Protein AF-A0A7Y2F2D2-F1 (afdb_monomer)

Foldseek 3Di:
DVVVVVVCVVVVVLVVVVDDPCCVVVVVVCCVVQPCVCVVVVVVCCVVVVVVSVCQVVVCVVPVDHVLVVLVVVHPVSNVVVVVVCVVVVVVVVVVVVVVVVVVVCVVVVVPD

Sequence (113 aa):
MLKSIKKLGPGFVFAGAAIGVSHLVQSTRAGADFGFGLIWALLLINLVKYPFFEYGPRYAAATGESLLHGYKKLGKGVLIAYFILTFATMFTIQTAVTIVTAGIAASLFGTGS

Mean predicted aligned error: 6.85 Å

Secondary structure (DSSP, 8-state):
-HHHHHTTHHHHHHHHHH--HHHHHHHHHHHHHHTTTTHHHHHHHHHHHHHHHHHHHHHHHHHSS-HHHHHHHH-HHHHHHHHHHHHHHHHHHHHHHHHHHHHHHHHHHS---

pLDDT: mean 87.72, std 8.06, range [46.56, 96.81]

Radius of gyration: 18.89 Å; Cα contacts (8 Å, |Δi|>4): 21; chains: 1; bounding box: 41×32×56 Å

Solvent-accessible surface area (backbone atoms only — not comparable to full-atom values): 6514 Å² total; per-residue (Å²): 116,72,74,63,60,64,65,45,52,68,54,52,54,49,49,60,74,71,61,52,70,67,57,57,56,50,50,54,47,47,38,71,77,46,51,74,75,52,54,66,56,54,54,52,49,49,65,64,46,48,58,57,64,50,49,52,60,48,46,31,70,73,68,76,41,55,69,67,57,52,34,47,73,79,28,68,66,54,41,50,51,49,50,53,52,52,60,61,49,46,57,58,53,52,50,55,51,50,53,53,52,50,54,51,48,27,69,74,70,66,76,64,127

Structure (mmCIF, N/CA/C/O backbone):
data_AF-A0A7Y2F2D2-F1
#
_entry.id   AF-A0A7Y2F2D2-F1
#
loop_
_atom_site.group_PDB
_atom_site.id
_atom_site.type_symbol
_atom_site.label_atom_id
_atom_site.label_alt_id
_atom_site.label_comp_id
_atom_site.label_asym_id
_atom_site.label_entity_id
_atom_site.label_seq_id
_atom_site.pdbx_PDB_ins_code
_atom_site.Cartn_x
_atom_site.Cartn_y
_atom_site.Cartn_z
_atom_site.occupancy
_atom_site.B_iso_or_equiv
_atom_site.auth_seq_id
_atom_site.auth_comp_id
_atom_site.auth_asym_id
_atom_site.auth_atom_id
_atom_site.pdbx_PDB_model_num
ATOM 1 N N . MET A 1 1 ? 14.630 -9.964 27.178 1.00 56.44 1 MET A N 1
ATOM 2 C CA . MET A 1 1 ? 14.949 -10.198 25.749 1.00 56.44 1 MET A CA 1
ATOM 3 C C . MET A 1 1 ? 13.872 -11.004 25.005 1.00 56.44 1 MET A C 1
ATOM 5 O O . MET A 1 1 ? 13.317 -10.474 24.052 1.00 56.44 1 MET A O 1
ATOM 9 N N . LEU A 1 2 ? 13.475 -12.209 25.454 1.00 67.06 2 LEU A N 1
ATOM 10 C CA . LEU A 1 2 ? 12.488 -13.048 24.733 1.00 67.06 2 LEU A CA 1
ATOM 11 C C . LEU A 1 2 ? 11.082 -12.429 24.550 1.00 67.06 2 LEU A C 1
ATOM 13 O O . LEU A 1 2 ? 10.422 -12.699 23.550 1.00 67.06 2 LEU A O 1
ATOM 17 N N . LYS A 1 3 ? 10.611 -11.578 25.477 1.00 68.19 3 LYS A N 1
ATOM 18 C CA . LYS A 1 3 ? 9.294 -10.913 25.360 1.00 68.19 3 LYS A CA 1
ATOM 19 C C . LYS A 1 3 ? 9.205 -9.930 24.183 1.00 68.19 3 LYS A C 1
ATOM 21 O O . LYS A 1 3 ? 8.122 -9.796 23.625 1.00 68.19 3 LYS A O 1
ATOM 26 N N . SER A 1 4 ? 10.298 -9.261 23.798 1.00 71.69 4 SER A N 1
ATOM 27 C CA . SER A 1 4 ? 10.280 -8.312 22.669 1.00 71.69 4 SER A CA 1
ATOM 28 C C . SER A 1 4 ? 10.226 -9.025 21.323 1.00 71.69 4 SER A C 1
ATOM 30 O O . SER A 1 4 ? 9.484 -8.601 20.448 1.00 71.69 4 SER A O 1
ATOM 32 N N . ILE A 1 5 ? 10.925 -10.155 21.181 1.00 78.62 5 ILE A N 1
ATOM 33 C CA . ILE A 1 5 ? 10.931 -10.945 19.939 1.00 78.62 5 ILE A CA 1
ATOM 34 C C . ILE A 1 5 ? 9.539 -11.527 19.654 1.00 78.62 5 ILE A C 1
ATOM 36 O O . ILE A 1 5 ? 9.080 -11.503 18.517 1.00 78.62 5 ILE A O 1
ATOM 40 N N . LYS A 1 6 ? 8.802 -11.954 20.691 1.00 75.31 6 LYS A N 1
ATOM 41 C CA . LYS A 1 6 ? 7.416 -12.437 20.537 1.00 75.31 6 LYS A CA 1
ATOM 42 C C . LYS A 1 6 ? 6.449 -11.379 19.986 1.00 75.31 6 LYS A C 1
ATOM 44 O O . LYS A 1 6 ? 5.460 -11.745 19.363 1.00 75.31 6 LYS A O 1
ATOM 49 N N . LYS A 1 7 ? 6.731 -10.083 20.173 1.00 75.94 7 LYS A N 1
ATOM 50 C CA . LYS A 1 7 ? 5.908 -8.992 19.620 1.00 75.94 7 LYS A CA 1
ATOM 51 C C . LYS A 1 7 ? 6.144 -8.760 18.124 1.00 75.94 7 LYS A C 1
ATOM 53 O O . LYS A 1 7 ? 5.312 -8.127 17.487 1.00 75.94 7 LYS A O 1
ATOM 58 N N . LEU A 1 8 ? 7.236 -9.284 17.562 1.00 81.81 8 LEU A N 1
ATOM 59 C CA . LEU A 1 8 ? 7.551 -9.149 16.136 1.00 81.81 8 LEU A CA 1
ATOM 60 C C . LEU A 1 8 ? 6.746 -10.117 15.257 1.00 81.81 8 LEU A C 1
ATOM 62 O O . LEU A 1 8 ? 6.544 -9.833 14.082 1.00 81.81 8 LEU A O 1
ATOM 66 N N . GLY A 1 9 ? 6.260 -11.233 15.816 1.00 84.50 9 GLY A N 1
ATOM 67 C CA . GLY A 1 9 ? 5.539 -12.277 15.074 1.00 84.50 9 GLY A CA 1
ATOM 68 C C . GLY A 1 9 ? 4.367 -11.747 14.234 1.00 84.50 9 GLY A C 1
ATOM 69 O O . GLY A 1 9 ? 4.383 -11.928 13.018 1.00 84.50 9 GLY A O 1
ATOM 70 N N . PRO A 1 10 ? 3.395 -11.028 14.828 1.00 84.88 10 PRO A N 1
ATOM 71 C CA . PRO A 1 10 ? 2.291 -10.430 14.075 1.00 84.88 10 PRO A CA 1
ATOM 72 C C . PRO A 1 10 ? 2.754 -9.445 12.992 1.00 84.88 10 PRO A C 1
ATOM 74 O O . PRO A 1 10 ? 2.165 -9.395 11.916 1.00 84.88 10 PRO A O 1
ATOM 77 N N . GLY A 1 11 ? 3.834 -8.698 13.249 1.00 85.56 11 GLY A N 1
ATOM 78 C CA . GLY A 1 11 ? 4.414 -7.758 12.289 1.00 85.56 11 GLY A CA 1
ATOM 79 C C . GLY A 1 11 ? 5.023 -8.451 11.068 1.00 85.56 11 GLY A C 1
ATOM 80 O O . GLY A 1 11 ? 4.792 -8.014 9.944 1.00 85.56 11 GLY A O 1
ATOM 81 N N . PHE A 1 12 ? 5.738 -9.563 11.261 1.00 87.31 12 PHE A N 1
ATOM 82 C CA . PHE A 1 12 ? 6.279 -10.353 10.149 1.00 87.31 12 PHE A CA 1
ATOM 83 C C . PHE A 1 12 ? 5.180 -11.009 9.310 1.00 87.31 12 PHE A C 1
ATOM 85 O O . PHE A 1 12 ? 5.262 -10.983 8.084 1.00 87.31 12 PHE A O 1
ATOM 92 N N . VAL A 1 13 ? 4.133 -11.544 9.948 1.00 88.44 13 VAL A N 1
ATOM 93 C CA . VAL A 1 13 ? 2.973 -12.102 9.230 1.00 88.44 13 VAL A CA 1
ATOM 94 C C . VAL A 1 13 ? 2.275 -11.013 8.413 1.00 88.44 13 VAL A C 1
ATOM 96 O O . VAL A 1 13 ? 1.963 -11.225 7.243 1.00 88.44 1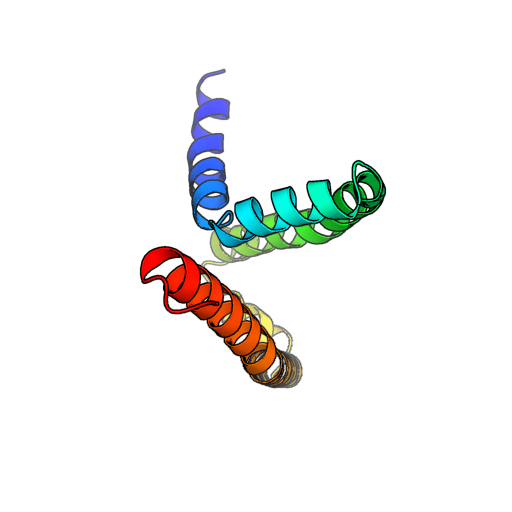3 VAL A O 1
ATOM 99 N N . PHE A 1 14 ? 2.094 -9.824 8.994 1.00 87.19 14 PHE A N 1
ATOM 100 C CA . PHE A 1 14 ? 1.530 -8.674 8.291 1.00 87.19 14 PHE A CA 1
ATOM 101 C C . PHE A 1 14 ? 2.391 -8.239 7.097 1.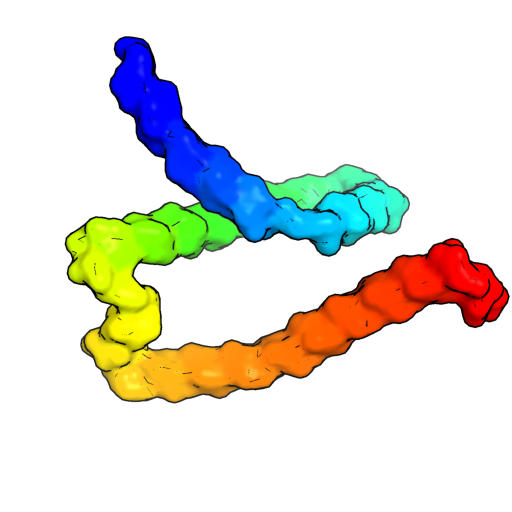00 87.19 14 PHE A C 1
ATOM 103 O O . PHE A 1 14 ? 1.863 -8.035 6.006 1.00 87.19 14 PHE A O 1
ATOM 110 N N . ALA A 1 15 ? 3.713 -8.152 7.269 1.00 87.44 15 ALA A N 1
ATOM 111 C CA . ALA A 1 15 ? 4.633 -7.809 6.187 1.00 87.44 15 ALA A CA 1
ATOM 112 C C . ALA A 1 15 ? 4.597 -8.844 5.050 1.00 87.44 15 ALA A C 1
ATOM 114 O O . ALA A 1 15 ? 4.532 -8.461 3.883 1.00 87.44 15 ALA A O 1
ATOM 115 N N . GLY A 1 16 ? 4.573 -10.139 5.382 1.00 86.88 16 GLY A N 1
ATOM 116 C CA . GLY A 1 16 ? 4.452 -11.217 4.398 1.00 86.88 16 GLY A CA 1
ATOM 117 C C . GLY A 1 16 ? 3.135 -11.168 3.620 1.00 86.88 16 GLY A C 1
ATOM 118 O O . GLY A 1 16 ? 3.134 -11.370 2.412 1.00 86.88 16 GLY A O 1
ATOM 119 N N . ALA A 1 17 ? 2.026 -10.827 4.282 1.00 87.44 17 ALA A N 1
ATOM 120 C CA . ALA A 1 17 ? 0.736 -10.642 3.616 1.00 87.44 17 ALA A CA 1
ATOM 121 C C . ALA A 1 17 ? 0.682 -9.366 2.752 1.00 87.44 17 ALA A C 1
ATOM 123 O O . ALA A 1 17 ? -0.045 -9.318 1.763 1.00 87.44 17 ALA A O 1
ATOM 124 N N . ALA A 1 18 ? 1.436 -8.327 3.122 1.00 85.62 18 ALA A N 1
ATOM 125 C CA . ALA A 1 18 ? 1.420 -7.032 2.445 1.00 85.62 18 ALA A CA 1
ATOM 126 C C . ALA A 1 18 ? 2.362 -6.943 1.228 1.00 85.62 18 ALA A C 1
ATOM 128 O O . ALA A 1 18 ? 2.192 -6.043 0.404 1.00 85.62 18 ALA A O 1
ATOM 129 N N . ILE A 1 19 ? 3.364 -7.823 1.111 1.00 86.81 19 ILE A N 1
ATOM 130 C CA . ILE A 1 19 ? 4.353 -7.809 0.020 1.00 86.81 19 ILE A CA 1
ATOM 131 C C . ILE A 1 19 ? 4.033 -8.931 -0.975 1.00 86.81 19 ILE A C 1
ATOM 133 O O . ILE A 1 19 ? 4.375 -10.090 -0.764 1.00 86.81 19 ILE A O 1
ATOM 137 N N . GLY A 1 20 ? 3.381 -8.574 -2.084 1.00 82.88 20 GLY A N 1
ATOM 138 C CA . GLY A 1 20 ? 3.059 -9.501 -3.175 1.00 82.88 20 GLY A CA 1
ATOM 139 C C . GLY A 1 20 ? 4.105 -9.548 -4.297 1.00 82.88 20 GLY A C 1
ATOM 140 O O . GLY A 1 20 ? 4.986 -8.692 -4.392 1.00 82.88 20 GLY A O 1
ATOM 141 N N . VAL A 1 21 ? 3.953 -10.513 -5.213 1.00 79.75 21 VAL A N 1
ATOM 142 C CA . VAL A 1 21 ? 4.831 -10.713 -6.390 1.00 79.75 21 VAL A CA 1
ATOM 143 C C . VAL A 1 21 ? 4.924 -9.462 -7.272 1.00 79.75 21 VAL A C 1
ATOM 145 O O . VAL A 1 21 ? 5.980 -9.172 -7.827 1.00 79.75 21 VAL A O 1
ATOM 148 N N . SER A 1 22 ? 3.850 -8.673 -7.353 1.00 80.12 22 SER A N 1
ATOM 149 C CA . SER A 1 22 ? 3.831 -7.409 -8.096 1.00 80.12 22 SER A CA 1
ATOM 150 C C . SER A 1 22 ? 4.894 -6.422 -7.613 1.00 80.12 22 SER A C 1
ATOM 152 O O . SER A 1 22 ? 5.511 -5.762 -8.442 1.00 80.12 22 SER A O 1
ATOM 154 N N . HIS A 1 23 ? 5.163 -6.351 -6.305 1.00 83.25 23 HIS A N 1
ATOM 155 C CA . HIS A 1 23 ? 6.216 -5.493 -5.762 1.00 83.25 23 HIS A CA 1
ATOM 156 C C . HIS A 1 23 ? 7.594 -5.965 -6.213 1.00 83.25 23 HIS A C 1
ATOM 158 O O . HIS A 1 23 ? 8.416 -5.143 -6.591 1.00 83.25 23 HIS A O 1
ATOM 164 N N . LEU A 1 24 ? 7.828 -7.277 -6.237 1.00 84.44 24 LEU A N 1
ATOM 165 C CA . LEU A 1 24 ? 9.105 -7.837 -6.672 1.00 84.44 24 LEU A CA 1
ATOM 166 C C . LEU A 1 24 ? 9.352 -7.558 -8.159 1.00 84.4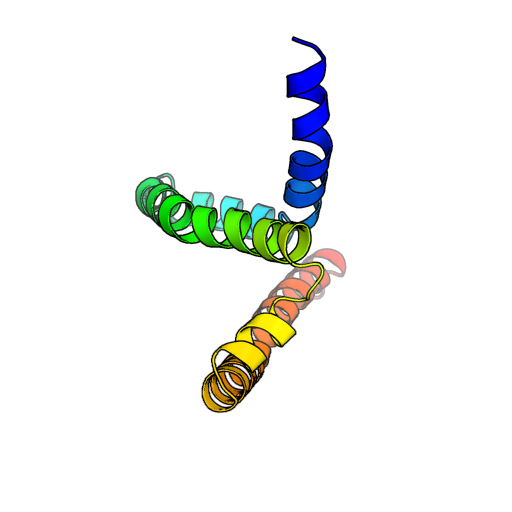4 24 LEU A C 1
ATOM 168 O O . LEU A 1 24 ? 10.403 -7.031 -8.506 1.00 84.44 24 LEU A O 1
ATOM 172 N N . VAL A 1 25 ? 8.364 -7.836 -9.016 1.00 85.31 25 VAL A N 1
ATOM 173 C CA . VAL A 1 25 ? 8.475 -7.629 -10.472 1.00 85.31 25 VAL A CA 1
ATOM 174 C C . VAL A 1 25 ? 8.583 -6.144 -10.828 1.00 85.31 25 VAL A C 1
ATOM 176 O O . VAL A 1 25 ? 9.398 -5.763 -11.663 1.00 85.31 25 VAL A O 1
ATOM 179 N N . GLN A 1 26 ? 7.782 -5.282 -10.198 1.00 84.25 26 GLN A N 1
ATOM 180 C CA . GLN A 1 26 ? 7.831 -3.845 -10.478 1.00 84.25 26 GLN A CA 1
ATOM 181 C C . GLN A 1 26 ? 9.095 -3.196 -9.909 1.00 84.25 26 GLN A C 1
ATOM 183 O O . GLN A 1 26 ? 9.640 -2.302 -10.545 1.00 84.25 26 GLN A O 1
ATOM 188 N N . SER A 1 27 ? 9.603 -3.641 -8.754 1.00 87.69 27 SER A N 1
ATOM 189 C CA . SER A 1 27 ? 10.861 -3.118 -8.209 1.00 87.69 27 SER A CA 1
ATOM 190 C C . SER A 1 27 ? 12.072 -3.516 -9.049 1.00 87.69 27 SER A C 1
ATOM 192 O O . SER A 1 27 ? 12.944 -2.674 -9.255 1.00 87.69 27 SER A O 1
ATOM 194 N N . THR A 1 28 ? 12.134 -4.746 -9.573 1.00 89.62 28 THR A N 1
ATOM 195 C CA . THR A 1 28 ? 13.226 -5.143 -10.479 1.00 89.62 28 THR A CA 1
ATOM 196 C C . THR A 1 28 ? 13.138 -4.413 -11.810 1.00 89.62 28 THR A C 1
ATOM 198 O O . THR A 1 28 ? 14.154 -3.907 -12.280 1.00 89.62 28 THR A O 1
ATOM 201 N N . ARG A 1 29 ? 11.933 -4.276 -12.379 1.00 87.62 29 ARG A N 1
ATOM 202 C CA . ARG A 1 29 ? 11.710 -3.475 -13.589 1.00 87.62 29 ARG A CA 1
ATOM 203 C C . ARG A 1 29 ? 12.104 -2.015 -13.382 1.00 87.62 29 ARG A C 1
ATOM 205 O O . ARG A 1 29 ? 12.870 -1.481 -14.169 1.00 87.62 29 ARG A O 1
ATOM 212 N N . ALA A 1 30 ? 11.651 -1.386 -12.301 1.00 89.50 30 ALA A N 1
ATOM 213 C CA . ALA A 1 30 ? 12.016 -0.010 -11.982 1.00 89.50 30 ALA A CA 1
ATOM 214 C C . ALA A 1 30 ? 13.532 0.150 -11.766 1.00 89.50 30 ALA A C 1
ATOM 216 O O . ALA A 1 30 ? 14.100 1.162 -12.162 1.00 89.50 30 ALA A O 1
ATOM 217 N N . GLY A 1 31 ? 14.196 -0.853 -11.184 1.00 91.94 31 GLY A N 1
ATOM 218 C CA . GLY A 1 31 ? 15.654 -0.889 -11.074 1.00 91.94 31 GLY A CA 1
ATOM 219 C C . GLY A 1 31 ? 16.361 -1.038 -12.425 1.00 91.94 31 GLY A C 1
ATOM 220 O O . GLY A 1 31 ? 17.402 -0.423 -12.627 1.00 91.94 31 GLY A O 1
ATOM 221 N N . ALA A 1 32 ? 15.798 -1.802 -13.364 1.00 93.19 32 ALA A N 1
ATOM 222 C CA . ALA A 1 32 ? 16.325 -1.920 -14.723 1.00 93.19 32 ALA A CA 1
ATOM 223 C C . ALA A 1 32 ? 16.124 -0.627 -15.536 1.00 93.19 32 ALA A C 1
ATOM 225 O O . ALA A 1 32 ? 17.049 -0.183 -16.210 1.00 93.19 32 ALA A O 1
ATOM 226 N N . ASP A 1 33 ? 14.948 -0.004 -15.422 1.00 93.69 33 ASP A N 1
ATOM 227 C CA . ASP A 1 33 ? 14.569 1.183 -16.196 1.00 93.69 33 ASP A CA 1
ATOM 228 C C . ASP A 1 33 ? 15.225 2.472 -15.654 1.00 93.69 33 ASP A C 1
ATOM 230 O O . ASP A 1 33 ? 15.592 3.356 -16.426 1.00 93.69 33 ASP A O 1
ATOM 234 N N . PHE A 1 34 ? 15.392 2.595 -14.328 1.00 93.00 34 PHE A N 1
ATOM 235 C CA . PHE A 1 34 ? 15.839 3.836 -13.669 1.00 93.00 34 PHE A CA 1
ATOM 236 C C . PHE A 1 34 ? 17.110 3.685 -12.817 1.00 93.00 34 PHE A C 1
ATOM 238 O O . PHE A 1 34 ? 17.557 4.661 -12.202 1.00 93.00 34 PHE A O 1
ATOM 245 N N . GLY A 1 35 ? 17.697 2.488 -12.731 1.00 92.06 35 GLY A N 1
ATOM 246 C CA . GLY A 1 35 ? 18.838 2.222 -11.855 1.00 92.06 35 GLY A CA 1
ATOM 247 C C . GLY A 1 35 ? 18.533 2.595 -10.401 1.00 92.06 35 GLY A C 1
ATOM 248 O O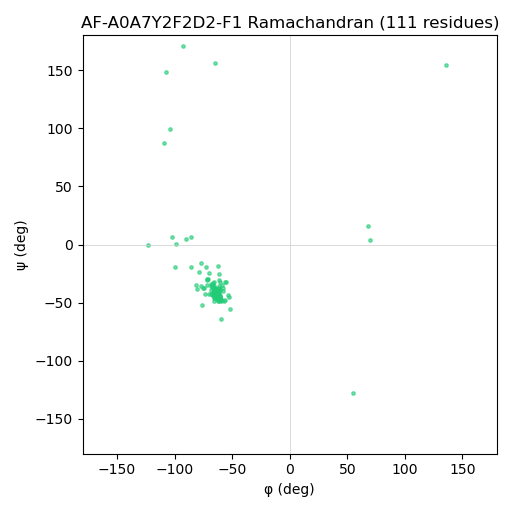 . GLY A 1 35 ? 17.509 2.222 -9.830 1.00 92.06 35 GLY A O 1
ATOM 249 N N . PHE A 1 36 ? 19.410 3.401 -9.805 1.00 93.25 36 PHE A N 1
ATOM 250 C CA . PHE A 1 36 ? 19.233 3.941 -8.453 1.00 93.25 36 PHE A CA 1
ATOM 251 C C . PHE A 1 36 ? 18.487 5.288 -8.407 1.00 93.25 36 PHE A C 1
ATOM 253 O O . PHE A 1 36 ? 18.318 5.865 -7.330 1.00 93.25 36 PHE A O 1
ATOM 260 N N . GLY A 1 37 ? 17.999 5.790 -9.546 1.00 93.62 37 GLY A N 1
ATOM 261 C CA . GLY A 1 37 ? 17.350 7.102 -9.651 1.00 93.62 37 GLY A CA 1
ATOM 262 C C . GLY A 1 37 ? 16.067 7.251 -8.825 1.00 93.62 37 GLY A C 1
ATOM 263 O O . GLY A 1 37 ? 15.662 8.371 -8.529 1.00 93.62 37 GLY A O 1
ATOM 264 N N . LEU A 1 38 ? 15.447 6.142 -8.403 1.00 93.25 38 LEU A N 1
ATOM 265 C CA . LEU A 1 38 ? 14.208 6.126 -7.615 1.00 93.25 38 LEU A CA 1
ATOM 266 C C . LEU A 1 38 ? 14.412 5.849 -6.114 1.00 93.25 38 LEU A C 1
ATOM 268 O O . LEU A 1 38 ? 13.428 5.738 -5.381 1.00 93.25 38 LEU A O 1
ATOM 272 N N . ILE A 1 39 ? 15.654 5.776 -5.611 1.00 92.94 39 ILE A N 1
ATOM 273 C CA . ILE A 1 39 ? 15.905 5.564 -4.168 1.00 92.94 39 ILE A CA 1
ATOM 274 C C . ILE A 1 39 ? 15.245 6.659 -3.316 1.00 92.94 39 ILE A C 1
ATOM 276 O O . ILE A 1 39 ? 14.673 6.372 -2.265 1.00 92.94 39 ILE A O 1
ATOM 280 N N . TRP A 1 40 ? 15.278 7.917 -3.760 1.00 93.00 40 TRP A N 1
ATOM 281 C CA . TRP A 1 40 ? 14.648 9.015 -3.020 1.00 93.00 40 TRP A CA 1
ATOM 282 C C . TRP A 1 40 ? 13.126 8.824 -2.904 1.00 93.00 40 TRP A C 1
ATOM 284 O O . TRP A 1 40 ? 12.547 9.064 -1.844 1.00 93.00 40 TRP A O 1
ATOM 294 N N . ALA A 1 41 ? 12.483 8.316 -3.962 1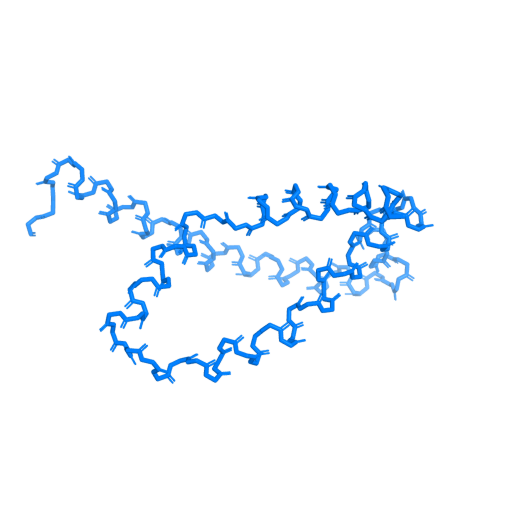.00 92.44 41 ALA A N 1
ATOM 295 C CA . ALA A 1 41 ? 11.057 8.016 -3.968 1.00 92.44 41 ALA A CA 1
ATOM 296 C C . ALA A 1 41 ? 10.735 6.850 -3.020 1.00 92.44 41 ALA A C 1
ATOM 298 O O . ALA A 1 41 ? 9.709 6.883 -2.340 1.00 92.44 41 ALA A O 1
ATOM 299 N N . LEU A 1 42 ? 11.637 5.864 -2.905 1.00 90.25 42 LEU A N 1
ATOM 300 C CA . LEU A 1 42 ? 11.532 4.777 -1.928 1.00 90.25 42 LEU A CA 1
ATOM 301 C C . LEU A 1 42 ? 11.547 5.304 -0.483 1.00 90.25 42 LEU A C 1
ATOM 303 O O . LEU A 1 42 ? 10.752 4.851 0.342 1.00 90.25 42 LEU A O 1
ATOM 307 N N . LEU A 1 43 ? 12.415 6.264 -0.161 1.00 92.56 43 LEU A N 1
ATOM 308 C CA . LEU A 1 43 ? 12.443 6.871 1.175 1.00 92.56 43 LEU A CA 1
ATOM 309 C C . LEU A 1 43 ? 11.151 7.646 1.460 1.00 92.56 43 LEU A C 1
ATOM 311 O O . LEU A 1 43 ? 10.532 7.455 2.509 1.00 92.56 43 LEU A O 1
ATOM 315 N N . LEU A 1 44 ? 10.706 8.459 0.500 1.00 94.56 44 LEU A N 1
ATOM 316 C CA . LEU A 1 44 ? 9.491 9.263 0.629 1.00 94.56 44 LEU A CA 1
ATOM 317 C C . LEU A 1 44 ? 8.249 8.383 0.811 1.00 94.56 44 LEU A C 1
ATOM 319 O O . LEU A 1 44 ? 7.457 8.616 1.725 1.00 94.56 44 LEU A O 1
ATOM 323 N N . ILE A 1 45 ? 8.086 7.340 -0.008 1.00 91.75 45 ILE A N 1
ATOM 324 C CA . ILE A 1 45 ? 6.911 6.471 0.098 1.00 91.75 45 ILE A CA 1
ATOM 325 C C . ILE A 1 45 ? 6.896 5.704 1.418 1.00 91.75 45 ILE A C 1
ATOM 327 O O . ILE A 1 45 ? 5.824 5.530 1.986 1.00 91.75 45 ILE A O 1
ATOM 331 N N . ASN A 1 46 ? 8.048 5.284 1.954 1.00 90.81 46 ASN A N 1
ATOM 332 C CA . ASN A 1 46 ? 8.093 4.627 3.263 1.00 90.81 46 ASN A CA 1
ATOM 333 C C . ASN A 1 46 ? 7.685 5.580 4.392 1.00 90.81 46 ASN A C 1
ATOM 335 O O . ASN A 1 46 ? 6.937 5.165 5.277 1.00 90.81 46 ASN A O 1
ATOM 339 N N . LEU A 1 47 ? 8.092 6.853 4.322 1.00 92.81 47 LEU A N 1
ATOM 340 C CA . LEU A 1 47 ? 7.685 7.874 5.289 1.00 92.81 47 LEU A CA 1
ATOM 341 C C . LEU A 1 47 ? 6.164 8.079 5.295 1.00 92.81 47 LEU A C 1
ATOM 343 O O . LEU A 1 47 ? 5.554 8.151 6.358 1.00 92.81 47 LEU A O 1
ATOM 347 N N . VAL A 1 48 ? 5.547 8.131 4.112 1.00 92.62 48 VAL A N 1
ATOM 348 C CA . VAL A 1 48 ? 4.093 8.303 3.985 1.00 92.62 48 VAL A CA 1
ATOM 349 C C . VAL A 1 48 ? 3.347 7.025 4.360 1.00 92.62 48 VAL A C 1
ATOM 351 O O . VAL A 1 48 ? 2.334 7.093 5.044 1.00 92.62 48 VAL A O 1
ATOM 354 N N . LYS A 1 49 ? 3.828 5.854 3.929 1.00 90.25 49 LYS A N 1
ATOM 355 C CA . LYS A 1 49 ? 3.124 4.567 4.051 1.00 90.25 49 LYS A CA 1
ATOM 356 C C . LYS A 1 49 ? 3.145 4.010 5.472 1.00 90.25 49 LYS A C 1
ATOM 358 O O . LYS A 1 49 ? 2.157 3.414 5.902 1.00 90.25 49 LYS A O 1
ATOM 363 N N . TYR A 1 50 ? 4.256 4.186 6.189 1.00 89.62 50 TYR A N 1
ATOM 364 C CA . TYR A 1 50 ? 4.456 3.595 7.511 1.00 89.62 50 TYR A CA 1
ATOM 365 C C . TYR A 1 50 ? 3.351 3.970 8.522 1.00 89.62 50 TYR A C 1
ATOM 367 O O . TYR A 1 50 ? 2.770 3.050 9.101 1.00 89.62 50 TYR A O 1
ATOM 375 N N . PRO A 1 51 ? 2.952 5.252 8.676 1.00 89.75 51 PRO A N 1
ATOM 376 C CA . PRO A 1 51 ? 1.839 5.635 9.543 1.00 89.75 51 PRO A CA 1
ATOM 377 C C . PRO A 1 51 ? 0.548 4.859 9.260 1.00 89.75 51 PRO A C 1
ATOM 379 O O . PRO A 1 51 ? -0.083 4.354 10.183 1.00 89.75 51 PRO A O 1
ATOM 382 N N . PHE A 1 52 ? 0.158 4.703 7.991 1.00 87.06 52 PHE A N 1
ATOM 383 C CA . PHE A 1 52 ? -1.079 3.994 7.642 1.00 87.06 52 PHE A CA 1
ATOM 384 C C . PHE A 1 52 ? -1.017 2.508 8.009 1.00 87.06 52 PHE A C 1
ATOM 386 O O . PHE A 1 52 ? -2.010 1.944 8.475 1.00 87.06 52 PHE A O 1
ATOM 393 N N . PHE A 1 53 ? 0.153 1.886 7.849 1.00 86.44 53 PHE A N 1
ATOM 394 C CA . PHE A 1 53 ? 0.369 0.501 8.255 1.00 86.44 53 PHE A CA 1
ATOM 395 C C . PHE A 1 53 ? 0.431 0.297 9.764 1.00 86.44 53 PHE A C 1
ATOM 397 O O . PHE A 1 53 ? 0.047 -0.772 10.229 1.00 86.44 53 PHE A O 1
ATOM 404 N N . GLU A 1 54 ? 0.880 1.288 10.529 1.00 88.38 54 GLU A N 1
ATOM 405 C CA . GLU A 1 54 ? 0.842 1.211 11.987 1.00 88.38 54 GLU A CA 1
ATOM 406 C C . GLU A 1 54 ? -0.583 1.450 12.505 1.00 88.38 54 GLU A C 1
ATOM 408 O O . GLU A 1 54 ? -1.122 0.641 13.266 1.00 88.38 54 GLU A O 1
ATOM 413 N N . TYR A 1 55 ? -1.217 2.548 12.085 1.00 88.12 55 TYR A N 1
ATOM 414 C CA . TYR A 1 55 ? -2.487 2.993 12.656 1.00 88.12 55 TYR A CA 1
ATOM 415 C C . TYR A 1 55 ? -3.672 2.114 12.266 1.00 88.12 55 TYR A C 1
ATOM 417 O O . TYR A 1 55 ? -4.585 1.973 13.075 1.00 88.12 55 TYR A O 1
ATOM 425 N N . GLY A 1 56 ? -3.667 1.487 11.086 1.00 87.44 56 GLY A N 1
ATOM 426 C CA . GLY A 1 56 ? -4.762 0.613 10.654 1.00 87.44 56 GLY A CA 1
ATOM 427 C C . GLY A 1 56 ? -4.987 -0.581 11.599 1.00 87.44 56 GLY A C 1
ATOM 428 O O . GLY A 1 56 ? -6.028 -0.661 12.259 1.00 87.44 56 GLY A O 1
ATOM 429 N N . PRO A 1 57 ? -4.005 -1.492 11.725 1.00 87.12 57 PRO A N 1
ATOM 430 C CA . PRO A 1 57 ? -4.064 -2.620 12.652 1.00 87.12 57 PRO A CA 1
ATOM 431 C C . PRO A 1 57 ? -4.159 -2.178 14.114 1.00 87.12 57 PRO A C 1
ATOM 433 O O . PRO A 1 57 ? -4.891 -2.790 14.889 1.00 87.12 57 PRO A O 1
ATOM 436 N N . ARG A 1 58 ? -3.466 -1.097 14.499 1.00 89.12 58 ARG A N 1
ATOM 437 C CA . ARG A 1 58 ? -3.514 -0.565 15.869 1.00 89.12 58 ARG A CA 1
ATOM 438 C C . ARG A 1 58 ? -4.908 -0.066 16.243 1.00 89.12 58 ARG A C 1
ATOM 440 O O . ARG A 1 58 ? -5.351 -0.328 17.357 1.00 89.12 58 ARG A O 1
ATOM 447 N N . TYR A 1 59 ? -5.606 0.609 15.331 1.00 91.00 59 TYR A N 1
ATOM 448 C CA . TYR A 1 59 ? -6.985 1.049 15.539 1.00 91.00 59 TYR A CA 1
ATOM 449 C C . TYR A 1 59 ? -7.922 -0.143 15.736 1.00 91.00 59 TYR A C 1
ATOM 451 O O . TYR A 1 59 ? -8.680 -0.173 16.707 1.00 91.00 59 TYR A O 1
ATOM 459 N N . ALA A 1 60 ? -7.831 -1.145 14.857 1.00 90.19 60 ALA A N 1
ATOM 460 C CA . ALA A 1 60 ? -8.663 -2.341 14.949 1.00 90.19 60 ALA A CA 1
ATOM 461 C C . ALA A 1 60 ? -8.390 -3.132 16.240 1.00 90.19 60 ALA A C 1
ATOM 463 O O . ALA A 1 60 ? -9.324 -3.557 16.914 1.00 90.19 60 ALA A O 1
ATOM 464 N N . ALA A 1 61 ? -7.120 -3.261 16.635 1.00 87.88 61 ALA A N 1
ATOM 465 C CA . ALA A 1 61 ? -6.728 -3.943 17.865 1.00 87.88 61 ALA A CA 1
ATOM 466 C C . ALA A 1 61 ? -7.156 -3.190 19.137 1.00 87.88 61 ALA A C 1
ATOM 468 O O . ALA A 1 61 ? -7.489 -3.825 20.133 1.00 87.88 61 ALA A O 1
ATOM 469 N N . ALA A 1 62 ? -7.138 -1.853 19.122 1.00 91.31 62 ALA A N 1
ATOM 470 C CA . ALA A 1 62 ? -7.484 -1.039 20.288 1.00 91.31 62 ALA A CA 1
ATOM 471 C C . ALA A 1 62 ? -8.997 -0.856 20.473 1.00 91.31 62 ALA A C 1
ATOM 473 O O . ALA A 1 62 ? -9.463 -0.770 21.605 1.00 91.31 62 ALA A O 1
ATOM 474 N N . THR A 1 63 ? -9.759 -0.766 19.380 1.00 91.38 63 THR A N 1
ATOM 475 C CA . THR A 1 63 ? -11.206 -0.490 19.429 1.00 91.38 63 THR A CA 1
ATOM 476 C C . THR A 1 63 ? -12.070 -1.739 19.286 1.00 91.38 63 THR A C 1
ATOM 478 O O . THR A 1 63 ? -13.245 -1.699 19.637 1.00 91.38 63 THR A O 1
ATOM 481 N N . GLY A 1 64 ? -11.519 -2.836 18.753 1.00 90.69 64 GLY A N 1
ATOM 482 C CA . GLY A 1 64 ? -12.294 -4.017 18.361 1.00 90.69 64 GLY A CA 1
ATOM 483 C C . GLY A 1 64 ? -13.182 -3.788 17.132 1.00 90.69 64 GLY A C 1
ATOM 484 O 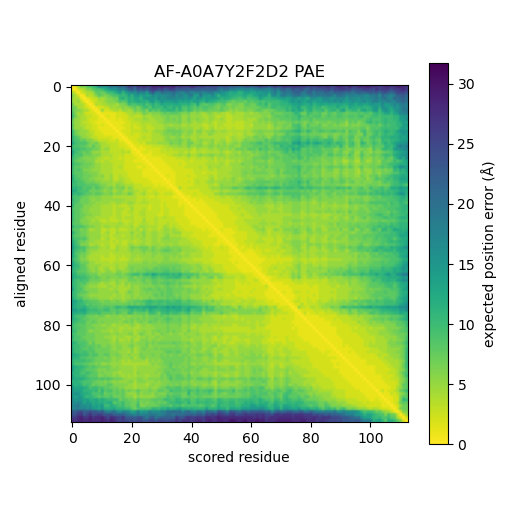O . GLY A 1 64 ? -13.931 -4.680 16.742 1.00 90.69 64 GLY A O 1
ATOM 485 N N . GLU A 1 65 ? -13.107 -2.613 16.505 1.00 91.62 65 GLU A N 1
ATOM 486 C CA . GLU A 1 65 ? -13.916 -2.238 15.353 1.00 91.62 65 GLU A CA 1
ATOM 487 C C . GLU A 1 65 ? -13.088 -2.205 14.065 1.00 91.62 65 GLU A C 1
ATOM 489 O O . GLU A 1 65 ? -11.908 -1.856 14.045 1.00 91.62 65 GLU A O 1
ATOM 494 N N . SER A 1 66 ? -13.726 -2.520 12.938 1.00 90.50 66 SER A N 1
ATOM 495 C CA . SER A 1 66 ? -13.109 -2.336 11.618 1.00 90.50 66 SER A CA 1
ATOM 496 C C . SER A 1 66 ? -12.864 -0.849 11.312 1.00 90.50 66 SER A C 1
ATOM 498 O O . SER A 1 66 ? -13.630 0.011 11.751 1.00 90.50 66 SER A O 1
ATOM 500 N N . LEU A 1 67 ? -11.914 -0.546 10.424 1.00 89.44 67 LEU A 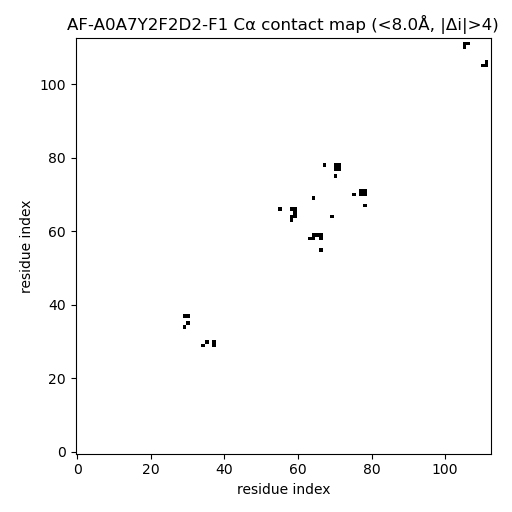N 1
ATOM 501 C CA . LEU A 1 67 ? -11.688 0.822 9.930 1.00 89.44 67 LEU A CA 1
ATOM 502 C C . LEU A 1 67 ? -12.942 1.461 9.312 1.00 89.44 67 LEU A C 1
ATOM 504 O O . LEU A 1 67 ? -13.162 2.658 9.469 1.00 89.44 67 LEU A O 1
ATOM 508 N N . LEU A 1 68 ? -13.810 0.663 8.681 1.00 91.44 68 LEU A N 1
ATOM 509 C CA . LEU A 1 68 ? -15.070 1.139 8.105 1.00 91.44 68 LEU A CA 1
ATOM 510 C C . LEU A 1 68 ? -16.041 1.666 9.176 1.00 91.44 68 LEU A C 1
ATOM 512 O O . LEU A 1 68 ? -16.707 2.682 8.978 1.00 91.44 68 LEU A O 1
ATOM 516 N N . HIS A 1 69 ? -16.085 1.001 10.334 1.00 91.38 69 HIS A N 1
ATOM 517 C CA . HIS A 1 69 ? -16.830 1.476 11.503 1.00 91.38 69 HIS A CA 1
ATOM 518 C C . HIS A 1 69 ? -16.225 2.780 12.042 1.00 91.38 69 HIS A C 1
ATOM 520 O O . HIS A 1 69 ? -16.970 3.712 12.350 1.00 91.38 69 HIS A O 1
ATOM 526 N N . GLY A 1 70 ? -14.894 2.898 12.043 1.00 90.31 70 GLY A N 1
ATOM 527 C CA . GLY A 1 70 ? -14.201 4.147 12.360 1.00 90.31 70 GLY A CA 1
ATOM 528 C C . GLY A 1 70 ? -14.569 5.299 11.422 1.00 90.31 70 GLY A C 1
ATOM 529 O O . GLY A 1 70 ? -14.939 6.375 11.889 1.00 90.31 70 GLY A O 1
ATOM 530 N N . TYR A 1 71 ? -14.580 5.070 10.106 1.00 91.56 71 TYR A N 1
ATOM 531 C CA . TYR A 1 71 ? -15.033 6.077 9.139 1.00 91.56 71 TYR A CA 1
ATOM 532 C C . TYR A 1 71 ? -16.497 6.461 9.339 1.00 91.56 71 TYR A C 1
ATOM 534 O O . TYR A 1 71 ? -16.838 7.641 9.274 1.00 91.56 71 TYR A O 1
ATOM 542 N N . LYS A 1 72 ? -17.362 5.494 9.662 1.00 91.06 72 LYS A N 1
ATOM 543 C CA . LYS A 1 72 ? -18.765 5.768 9.988 1.00 91.06 72 LYS A CA 1
ATOM 544 C C . LYS A 1 72 ? -18.906 6.675 11.218 1.00 91.06 72 LYS A C 1
ATOM 546 O O . LYS A 1 72 ? -19.774 7.546 11.205 1.00 91.06 72 LYS A O 1
ATOM 551 N N . LYS A 1 73 ? -18.060 6.508 12.245 1.00 91.50 73 LYS A N 1
ATOM 552 C CA . LYS A 1 73 ? -18.031 7.371 13.445 1.00 91.50 73 LYS A CA 1
ATOM 553 C C . LYS A 1 73 ? -17.574 8.801 13.146 1.00 91.50 73 LYS A C 1
ATOM 555 O O . LYS A 1 73 ? -18.076 9.725 13.772 1.00 91.50 73 LYS A O 1
ATOM 560 N N . LEU A 1 74 ? -16.673 8.985 12.179 1.00 89.88 74 LEU A N 1
ATOM 561 C CA . LEU A 1 74 ? -16.250 10.313 11.706 1.00 89.88 74 LEU A CA 1
ATOM 562 C C . LEU A 1 74 ? -17.331 11.022 10.872 1.00 89.88 74 LEU A C 1
ATOM 564 O O . LEU A 1 74 ? -17.300 12.241 10.727 1.00 89.88 74 LEU A O 1
ATOM 568 N N . GLY A 1 75 ? -18.299 10.270 10.345 1.00 92.12 75 GLY A N 1
ATOM 569 C CA . GLY A 1 75 ? -19.490 10.792 9.684 1.00 92.12 75 GLY A CA 1
ATOM 570 C C . GLY A 1 75 ? -19.824 10.053 8.391 1.00 92.12 75 GLY A C 1
ATOM 571 O O . GLY A 1 75 ? -18.962 9.504 7.705 1.00 92.12 75 GLY A O 1
ATOM 572 N N . LYS A 1 76 ? -21.105 10.080 8.003 1.00 91.31 76 LYS A N 1
ATOM 573 C CA . LYS A 1 76 ? -21.579 9.412 6.775 1.00 91.31 76 LYS A CA 1
ATOM 574 C C . LYS A 1 76 ? -20.903 9.952 5.506 1.00 91.31 76 LYS A C 1
ATOM 576 O O . LYS A 1 76 ? -20.676 9.183 4.580 1.00 91.31 76 LYS A O 1
ATOM 581 N N . GLY A 1 77 ? -20.540 11.238 5.481 1.00 92.50 77 GLY A N 1
ATOM 582 C CA . GLY A 1 77 ? -19.833 11.854 4.351 1.00 92.50 77 GLY A CA 1
ATOM 583 C C . GLY A 1 77 ? -18.449 11.248 4.097 1.00 92.50 77 GLY A C 1
ATOM 584 O O . GLY A 1 77 ? -18.102 10.991 2.949 1.00 92.50 77 GLY A O 1
ATOM 585 N N . VAL A 1 78 ? -17.697 10.925 5.157 1.00 93.88 78 VAL A N 1
ATOM 586 C CA . VAL A 1 78 ? -16.379 10.271 5.048 1.00 93.88 78 VAL A CA 1
ATOM 587 C C . VAL A 1 78 ? -16.522 8.867 4.465 1.00 93.88 78 VAL A C 1
ATOM 589 O O . VAL A 1 78 ? -15.739 8.467 3.609 1.00 93.88 78 VAL A O 1
ATOM 592 N N . LEU A 1 79 ? -17.559 8.137 4.879 1.00 93.00 79 LEU A N 1
ATOM 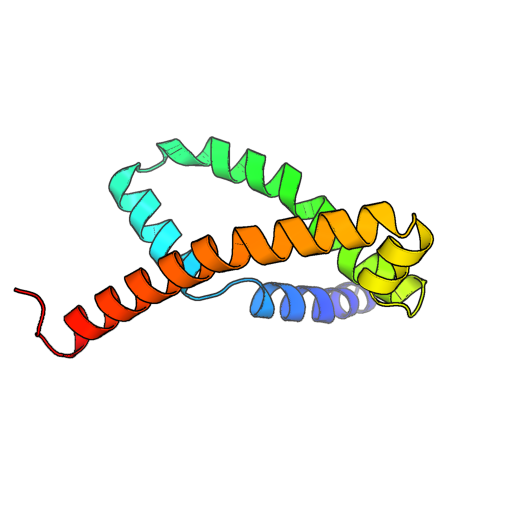593 C CA . LEU A 1 79 ? -17.839 6.797 4.369 1.00 93.00 79 LEU A CA 1
ATOM 594 C C . LEU A 1 79 ? -18.211 6.807 2.877 1.00 93.00 79 LEU A C 1
ATOM 596 O O . LEU A 1 79 ? -17.751 5.949 2.127 1.00 93.00 79 LEU A O 1
ATOM 600 N N . ILE A 1 80 ? -19.008 7.787 2.440 1.00 94.25 80 ILE A N 1
ATOM 601 C CA . ILE A 1 80 ? -19.363 7.966 1.024 1.00 94.25 80 ILE A CA 1
ATOM 602 C C . ILE A 1 80 ? -18.125 8.353 0.208 1.00 94.25 80 ILE A C 1
ATOM 604 O O . ILE A 1 80 ? -17.893 7.775 -0.850 1.00 94.25 80 ILE A O 1
ATOM 608 N N . ALA A 1 81 ? -17.300 9.279 0.707 1.00 95.50 81 ALA A N 1
ATOM 609 C CA . ALA A 1 81 ? -16.056 9.664 0.044 1.00 95.50 81 ALA A CA 1
ATOM 610 C C . ALA A 1 81 ? -15.094 8.472 -0.096 1.00 95.50 81 ALA A C 1
ATOM 612 O O . ALA A 1 81 ? -14.551 8.248 -1.176 1.00 95.50 81 ALA A O 1
ATOM 613 N N . TYR A 1 82 ? -14.943 7.671 0.965 1.00 93.69 82 TYR A N 1
ATOM 614 C CA . TYR A 1 82 ? -14.189 6.418 0.928 1.00 93.69 82 TYR A CA 1
ATOM 615 C C . TYR A 1 82 ? -14.739 5.472 -0.143 1.00 93.69 82 TYR A C 1
ATOM 617 O O . TYR A 1 82 ? -13.976 4.991 -0.973 1.00 93.69 82 TYR A O 1
ATOM 625 N N . PHE A 1 83 ? -16.058 5.262 -0.180 1.00 94.44 83 PHE A N 1
ATOM 626 C CA . PHE A 1 83 ? -16.688 4.395 -1.173 1.00 94.44 83 PHE A CA 1
ATOM 627 C C . PHE A 1 83 ? -16.427 4.865 -2.608 1.00 94.44 83 PHE A C 1
ATOM 629 O O . PHE A 1 83 ? -16.012 4.061 -3.438 1.00 94.44 83 PHE A O 1
ATOM 636 N N . ILE A 1 84 ? -16.614 6.156 -2.897 1.00 96.81 84 ILE A N 1
ATOM 637 C CA . ILE A 1 84 ? -16.364 6.723 -4.230 1.00 96.81 84 ILE A CA 1
ATOM 638 C C . ILE A 1 84 ? -14.892 6.551 -4.615 1.00 96.81 84 ILE A C 1
ATOM 640 O O . ILE A 1 84 ? -14.598 6.114 -5.727 1.00 96.81 84 ILE A O 1
ATOM 644 N N . LEU A 1 85 ? -13.965 6.844 -3.698 1.00 95.44 85 LEU A N 1
ATOM 645 C CA . LEU A 1 85 ? -12.533 6.696 -3.947 1.00 95.44 85 LEU A CA 1
ATOM 646 C C . LEU A 1 85 ? -12.152 5.231 -4.202 1.00 95.44 85 LEU A C 1
ATOM 648 O O . LEU A 1 85 ? -11.419 4.936 -5.146 1.00 95.44 85 LEU A O 1
ATOM 652 N N . THR A 1 86 ? -12.661 4.300 -3.395 1.00 94.31 86 THR A N 1
ATOM 653 C CA . THR A 1 86 ? -12.437 2.860 -3.583 1.00 94.31 86 THR A CA 1
ATOM 654 C C . THR A 1 86 ? -13.024 2.374 -4.905 1.00 94.31 86 THR A C 1
ATOM 656 O O . THR A 1 86 ? -12.348 1.670 -5.650 1.00 94.31 86 THR A O 1
ATOM 659 N N . PHE A 1 87 ? -14.243 2.788 -5.241 1.00 96.38 87 PHE A N 1
ATOM 660 C CA . PHE A 1 87 ? -14.890 2.417 -6.494 1.00 96.38 87 PHE A CA 1
ATOM 661 C C . PHE A 1 87 ? -14.122 2.948 -7.712 1.00 96.38 87 PHE A C 1
ATOM 663 O O . PHE A 1 87 ? -13.867 2.205 -8.655 1.00 96.38 87 PHE A O 1
ATOM 670 N N . ALA A 1 88 ? -13.679 4.207 -7.672 1.00 96.19 88 ALA A N 1
ATOM 671 C CA . ALA A 1 88 ? -12.889 4.801 -8.747 1.00 96.19 88 ALA A CA 1
ATOM 672 C C . ALA A 1 88 ? -11.523 4.110 -8.911 1.00 96.19 88 ALA A C 1
ATOM 674 O O . ALA A 1 88 ? -11.114 3.784 -10.024 1.00 96.19 88 ALA A O 1
ATOM 675 N N . THR A 1 89 ? -10.824 3.842 -7.804 1.00 95.25 89 THR A N 1
ATOM 676 C CA . THR A 1 89 ? -9.498 3.197 -7.834 1.00 95.25 89 THR A CA 1
ATOM 677 C C . THR A 1 89 ? -9.554 1.725 -8.244 1.00 95.25 89 THR A C 1
ATOM 679 O O . THR A 1 89 ? -8.575 1.221 -8.800 1.00 95.25 89 THR A O 1
ATOM 682 N N . MET A 1 90 ? -10.694 1.049 -8.054 1.00 95.31 90 MET A N 1
ATOM 683 C CA . MET A 1 90 ? -10.899 -0.343 -8.466 1.00 95.31 90 MET A CA 1
ATOM 684 C C . MET A 1 90 ? -10.574 -0.563 -9.948 1.00 95.31 90 MET A C 1
ATOM 686 O O . MET A 1 90 ? -9.893 -1.531 -10.279 1.00 95.31 90 MET A O 1
ATOM 690 N N . PHE A 1 91 ? -11.000 0.338 -10.838 1.00 94.31 91 PHE A N 1
ATOM 691 C CA . PHE A 1 91 ? -10.760 0.203 -12.280 1.00 94.31 91 PHE A CA 1
ATOM 692 C C . PHE A 1 91 ? -9.273 0.261 -12.632 1.00 94.31 91 PHE A C 1
ATOM 694 O O . PHE A 1 91 ? -8.783 -0.551 -13.421 1.00 94.31 91 PHE A O 1
ATOM 701 N N . THR A 1 92 ? -8.537 1.184 -12.010 1.00 92.38 92 THR A N 1
ATOM 702 C CA . THR A 1 92 ? -7.091 1.323 -12.212 1.00 92.38 92 THR A CA 1
ATOM 703 C C . THR A 1 92 ? -6.349 0.087 -11.713 1.00 92.38 92 THR A C 1
ATOM 705 O O . THR A 1 92 ? -5.488 -0.442 -12.417 1.00 92.38 92 THR A O 1
ATOM 708 N N . ILE A 1 93 ? -6.713 -0.415 -10.528 1.00 90.44 93 ILE A N 1
ATOM 709 C CA . ILE A 1 93 ? -6.112 -1.627 -9.957 1.00 90.44 93 ILE A CA 1
ATOM 710 C C . ILE A 1 93 ? -6.412 -2.837 -10.850 1.00 90.44 93 ILE A C 1
ATOM 712 O O . ILE A 1 93 ? -5.492 -3.574 -11.203 1.00 90.44 93 ILE A O 1
ATOM 716 N N . GLN A 1 94 ? -7.665 -3.014 -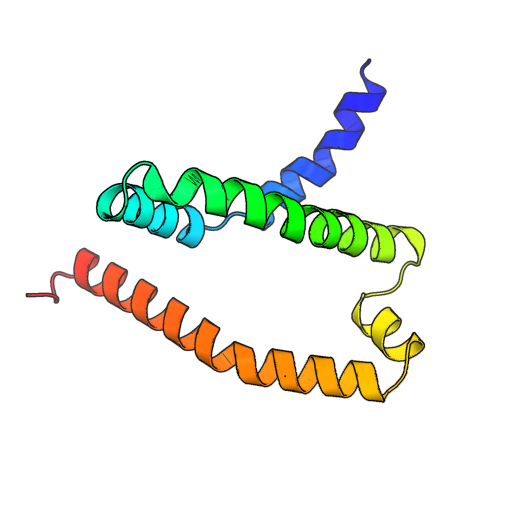11.274 1.00 92.69 94 GLN A N 1
ATOM 717 C CA . GLN A 1 94 ? -8.069 -4.130 -12.129 1.00 92.69 94 GLN A CA 1
ATOM 718 C C . GLN A 1 94 ? -7.334 -4.111 -13.474 1.00 92.69 94 GLN A C 1
ATOM 720 O O . GLN A 1 94 ? -6.867 -5.152 -13.937 1.00 92.69 94 GLN A O 1
ATOM 725 N N . THR A 1 95 ? -7.179 -2.931 -14.077 1.00 91.88 95 THR A N 1
ATOM 726 C CA . THR A 1 95 ? -6.420 -2.755 -15.323 1.00 91.88 95 THR A CA 1
ATOM 727 C C . THR A 1 95 ? -4.957 -3.153 -15.131 1.00 91.88 95 THR A C 1
ATOM 729 O O . THR A 1 95 ? -4.433 -3.953 -15.905 1.00 91.88 95 THR A O 1
ATOM 732 N N . ALA A 1 96 ? -4.308 -2.667 -14.067 1.00 87.62 96 ALA A N 1
ATOM 733 C CA . ALA A 1 96 ? -2.912 -2.989 -13.777 1.00 87.62 96 ALA A CA 1
ATOM 734 C C . ALA A 1 96 ? -2.696 -4.497 -13.564 1.00 87.62 96 ALA A C 1
ATOM 736 O O . ALA A 1 96 ? -1.774 -5.074 -14.143 1.00 87.62 96 ALA A O 1
ATOM 737 N N . VAL A 1 97 ? -3.565 -5.146 -12.781 1.00 88.56 97 VAL A N 1
ATOM 738 C CA . VAL A 1 97 ? -3.497 -6.597 -12.547 1.00 88.56 97 VAL A CA 1
ATOM 739 C C . VAL A 1 97 ? -3.705 -7.358 -13.854 1.00 88.56 97 VAL A C 1
ATOM 741 O O . VAL A 1 97 ? -2.918 -8.245 -14.162 1.00 88.56 97 VAL A O 1
ATOM 744 N N . THR A 1 98 ? -4.692 -6.967 -14.664 1.00 91.31 98 THR A N 1
ATOM 745 C CA . THR A 1 98 ? -4.987 -7.626 -15.946 1.00 91.31 98 THR A CA 1
ATOM 746 C C . THR A 1 98 ? -3.803 -7.550 -16.909 1.00 91.31 98 THR A C 1
ATOM 748 O O . THR A 1 98 ? -3.434 -8.566 -17.493 1.00 91.31 98 THR A O 1
ATOM 751 N N . ILE A 1 99 ? -3.162 -6.382 -17.041 1.00 87.94 99 ILE A N 1
ATOM 752 C CA . ILE A 1 99 ? -1.984 -6.205 -17.907 1.00 87.94 99 ILE A CA 1
ATOM 753 C C . ILE A 1 99 ? -0.826 -7.092 -17.438 1.00 87.94 99 ILE A C 1
ATOM 755 O O . ILE A 1 99 ? -0.196 -7.765 -18.253 1.00 87.94 99 ILE A O 1
ATOM 759 N N . VAL A 1 100 ? -0.550 -7.128 -16.130 1.00 84.88 100 VAL A N 1
ATOM 760 C CA . VAL A 1 100 ? 0.529 -7.963 -15.579 1.00 84.88 100 VAL A CA 1
ATOM 761 C C . VAL A 1 100 ? 0.225 -9.448 -15.781 1.00 84.88 100 VAL A C 1
ATOM 763 O O . VAL A 1 100 ? 1.101 -10.192 -16.219 1.00 84.88 100 VAL A O 1
ATOM 766 N N . THR A 1 101 ? -1.010 -9.885 -15.524 1.00 88.12 101 THR A N 1
ATOM 767 C CA . THR A 1 101 ? -1.434 -11.273 -15.746 1.00 88.12 101 THR A CA 1
ATOM 768 C C . THR A 1 101 ? -1.329 -11.664 -17.218 1.00 88.12 101 THR A C 1
ATOM 770 O O . THR A 1 101 ? -0.784 -12.724 -17.514 1.00 88.12 101 THR A O 1
ATOM 773 N N . ALA A 1 102 ? -1.785 -10.809 -18.137 1.00 88.50 102 ALA A N 1
ATOM 774 C CA . ALA A 1 102 ? -1.673 -11.048 -19.574 1.00 88.50 102 ALA A CA 1
ATOM 775 C C . ALA A 1 102 ? -0.205 -11.128 -20.024 1.00 88.50 102 ALA A C 1
ATOM 777 O O . ALA A 1 102 ? 0.151 -12.035 -20.772 1.00 88.50 102 ALA A O 1
ATOM 778 N N . GLY A 1 103 ? 0.661 -10.242 -19.520 1.00 85.56 103 GLY A N 1
ATOM 779 C CA . GLY A 1 103 ? 2.097 -10.263 -19.815 1.00 85.56 103 GLY A CA 1
ATOM 780 C C . GLY A 1 103 ? 2.790 -11.545 -19.341 1.00 85.56 103 GLY A C 1
ATOM 781 O O . GLY A 1 103 ? 3.563 -12.148 -20.088 1.00 85.56 103 GLY A O 1
ATOM 782 N N . ILE A 1 104 ? 2.474 -12.012 -18.128 1.00 85.69 104 ILE A N 1
ATOM 783 C CA . ILE A 1 104 ? 2.985 -13.293 -17.616 1.00 85.69 104 ILE A CA 1
ATOM 784 C C . ILE A 1 104 ? 2.437 -14.463 -18.446 1.00 85.69 104 ILE A C 1
ATOM 786 O O . ILE A 1 104 ? 3.208 -15.331 -18.846 1.00 85.69 104 ILE A O 1
ATOM 790 N N . ALA A 1 105 ? 1.136 -14.481 -18.749 1.00 88.94 105 ALA A N 1
ATOM 791 C CA . ALA A 1 105 ? 0.520 -15.540 -19.548 1.00 88.94 105 ALA A CA 1
ATOM 792 C C . ALA A 1 105 ? 1.130 -15.625 -20.958 1.00 88.94 105 ALA A C 1
ATOM 794 O O . ALA A 1 105 ? 1.485 -16.715 -21.399 1.00 88.94 105 ALA A O 1
ATOM 795 N N . ALA A 1 106 ? 1.334 -14.489 -21.630 1.00 88.50 106 ALA A N 1
ATOM 796 C CA . ALA A 1 106 ? 1.991 -14.438 -22.935 1.00 88.50 106 ALA A CA 1
ATOM 797 C C . ALA A 1 106 ? 3.427 -14.987 -22.879 1.00 88.50 106 ALA A C 1
ATOM 799 O O . ALA A 1 106 ? 3.837 -15.722 -23.775 1.00 88.50 106 ALA A O 1
ATOM 800 N N . SER A 1 107 ? 4.156 -14.689 -21.797 1.00 84.56 107 SER A N 1
ATOM 801 C CA . SER A 1 107 ? 5.520 -15.190 -21.577 1.00 84.56 107 SER A CA 1
ATOM 802 C C . SER A 1 107 ? 5.560 -16.701 -21.319 1.00 84.56 107 SER A C 1
ATOM 804 O O . SER A 1 107 ? 6.509 -17.365 -21.722 1.00 84.56 107 SER A O 1
ATOM 806 N N . LEU A 1 108 ? 4.542 -17.254 -20.650 1.00 88.06 108 LEU A N 1
ATOM 807 C CA . LEU A 1 108 ? 4.456 -18.683 -20.322 1.00 88.06 108 LEU A CA 1
ATOM 808 C C . LEU A 1 108 ? 3.953 -19.543 -21.487 1.00 88.06 108 LEU A C 1
ATOM 810 O O . LEU A 1 108 ? 4.435 -20.657 -21.671 1.00 88.06 108 LEU A O 1
ATOM 814 N N . PHE A 1 109 ? 2.983 -19.045 -22.256 1.00 90.75 109 PHE A N 1
ATOM 815 C CA . PHE A 1 109 ? 2.344 -19.799 -23.340 1.00 90.75 109 PHE A CA 1
ATOM 816 C C . PHE A 1 109 ? 2.903 -19.471 -24.732 1.00 90.75 109 PHE A C 1
ATOM 818 O O . PHE A 1 109 ? 2.447 -20.043 -25.718 1.00 90.75 109 PHE A O 1
ATOM 825 N N . GLY A 1 110 ? 3.889 -18.572 -24.832 1.00 76.00 110 GLY A N 1
ATOM 826 C CA . GLY A 1 110 ? 4.574 -18.257 -26.090 1.00 76.00 110 GLY A CA 1
ATOM 827 C C . GLY A 1 110 ? 3.699 -17.551 -27.131 1.00 76.00 110 GLY A C 1
ATOM 828 O O . GLY A 1 110 ? 4.064 -17.499 -28.300 1.00 76.00 110 GLY A O 1
ATOM 829 N N . THR A 1 111 ? 2.547 -17.004 -26.734 1.00 64.88 111 THR A N 1
ATOM 830 C CA . THR A 1 111 ? 1.618 -16.296 -27.633 1.00 64.88 111 THR A CA 1
ATOM 831 C C . THR A 1 111 ? 1.963 -14.814 -27.816 1.00 64.88 111 THR A C 1
ATOM 833 O O . THR A 1 111 ? 1.176 -14.075 -28.401 1.00 64.88 111 THR A O 1
ATOM 836 N N . GLY A 1 112 ? 3.100 -14.358 -27.283 1.00 60.31 112 GLY A N 1
ATOM 837 C CA . GLY A 1 112 ? 3.617 -13.001 -27.457 1.00 60.31 112 GLY A CA 1
ATOM 838 C C . GLY A 1 112 ? 4.853 -12.998 -28.350 1.00 60.31 112 GLY A C 1
ATOM 839 O O . GLY A 1 112 ? 5.965 -13.099 -27.839 1.00 60.31 112 GLY A O 1
ATOM 840 N N . SER A 1 113 ? 4.640 -12.908 -29.663 1.00 46.56 113 SER A N 1
ATOM 841 C CA . SER A 1 113 ? 5.618 -12.387 -30.628 1.00 46.56 113 SER A CA 1
ATOM 842 C C . SER A 1 113 ? 5.459 -10.880 -30.753 1.00 46.56 113 SER A C 1
ATOM 844 O O . SER A 1 113 ? 4.290 -10.473 -30.952 1.00 46.56 113 SER A O 1
#